Protein AF-A0A658NW86-F1 (afdb_monomer_lite)

Sequence (81 aa):
YDKPSEEAFSAAFARLREIEQKMTLHSETREIAHINHKSGIEPVAVSSDSFAVIKKAVEIAQASGGAFDPTIGPLVQAWDI

Secondary structure (DSSP, 8-state):
-----HHHHHHHHHHHHHHHHHH-SS-TTSHHHHHHHTTTT------HHHHHHHHHHHHHHHHTTTSS-TT-HHHHHHHT-

Radius of gyration: 16.1 Å; chains: 1; bounding box: 32×28×47 Å

Foldseek 3Di:
DDDDDPVNVVVVVVVVVVLCQADDPPDPVHQVNVCVVCPPPDDGDGDPSVVVVVVVQVVVCVVVVNPRDPPCV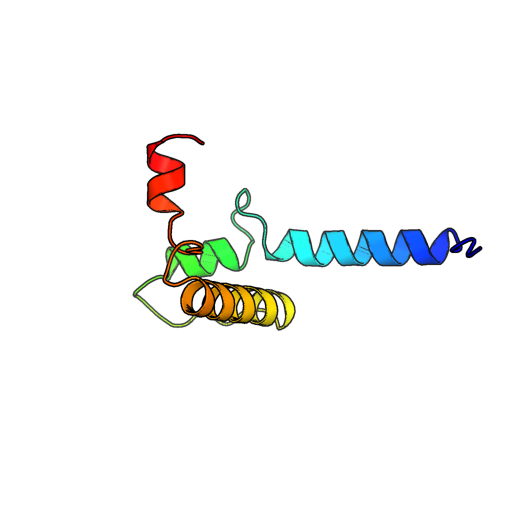VVCVVVVD

Structure (mmCIF, N/CA/C/O backbone):
data_AF-A0A658NW86-F1
#
_entry.id   AF-A0A658NW86-F1
#
loop_
_atom_site.group_PDB
_atom_site.id
_atom_site.type_symbol
_atom_site.label_atom_id
_atom_site.label_alt_id
_atom_site.label_comp_id
_atom_site.label_asym_id
_atom_site.label_entity_id
_atom_site.label_seq_id
_atom_site.pdbx_PDB_ins_code
_atom_site.Cartn_x
_atom_site.Cartn_y
_atom_site.Cartn_z
_atom_site.occupancy
_atom_site.B_iso_or_equiv
_atom_site.auth_seq_id
_atom_site.auth_comp_id
_atom_site.auth_asym_id
_atom_site.auth_atom_id
_atom_site.pdbx_PDB_model_num
ATOM 1 N N . TYR A 1 1 ? 0.335 -15.103 -33.031 1.00 46.72 1 TYR A N 1
ATOM 2 C CA . TYR A 1 1 ? 0.384 -15.189 -31.563 1.00 46.72 1 TYR A CA 1
ATOM 3 C C . TYR A 1 1 ? 1.744 -14.692 -31.128 1.00 46.72 1 TYR A C 1
ATOM 5 O O . TYR A 1 1 ? 2.736 -15.215 -31.628 1.00 46.72 1 TYR A O 1
ATOM 13 N N . ASP A 1 2 ? 1.758 -13.628 -30.326 1.00 60.03 2 ASP A N 1
ATOM 14 C CA . ASP A 1 2 ? 2.957 -12.906 -29.895 1.00 60.03 2 ASP A CA 1
ATOM 15 C C . ASP A 1 2 ? 4.024 -13.855 -29.349 1.00 60.03 2 ASP A C 1
ATOM 17 O O . ASP A 1 2 ? 3.752 -14.667 -28.467 1.00 60.03 2 ASP A O 1
ATOM 21 N N . LYS A 1 3 ? 5.244 -13.749 -29.882 1.00 72.12 3 LYS A N 1
ATOM 22 C CA . LYS A 1 3 ? 6.454 -14.285 -29.257 1.00 72.12 3 LYS A CA 1
ATOM 23 C C . LYS A 1 3 ? 7.189 -13.078 -28.678 1.00 72.12 3 LYS A C 1
ATOM 25 O O . LYS A 1 3 ? 7.936 -12.445 -29.425 1.00 72.12 3 LYS A O 1
ATOM 30 N N . PRO A 1 4 ? 6.924 -12.687 -27.420 1.00 71.00 4 PRO A N 1
ATOM 31 C CA . PRO A 1 4 ? 7.654 -11.587 -26.811 1.00 71.00 4 PRO A CA 1
ATOM 32 C C . PRO A 1 4 ? 9.139 -11.945 -26.808 1.00 71.00 4 PRO A C 1
ATOM 34 O O . PRO A 1 4 ? 9.493 -13.108 -26.593 1.00 71.00 4 PRO A O 1
ATOM 37 N N . SER A 1 5 ? 9.996 -10.968 -27.091 1.00 85.12 5 SER A N 1
ATOM 38 C CA . SER A 1 5 ? 11.435 -11.203 -27.094 1.00 85.12 5 SER A CA 1
ATOM 39 C C . SER A 1 5 ? 11.947 -11.443 -25.671 1.00 85.12 5 SER A C 1
ATOM 41 O O . SER A 1 5 ? 11.306 -11.063 -24.684 1.00 85.12 5 SER A O 1
ATOM 43 N N . GLU A 1 6 ? 13.107 -12.081 -25.552 1.00 88.31 6 GLU A N 1
ATOM 44 C CA . GLU A 1 6 ? 13.757 -12.310 -24.259 1.00 88.31 6 GLU A CA 1
ATOM 45 C C . GLU A 1 6 ? 14.050 -10.981 -23.539 1.00 88.31 6 GLU A C 1
ATOM 47 O O . GLU A 1 6 ? 13.922 -10.880 -22.316 1.00 88.31 6 GLU A O 1
ATOM 52 N N . GLU A 1 7 ? 14.332 -9.921 -24.301 1.00 91.56 7 GLU A N 1
ATOM 53 C CA . GLU A 1 7 ? 14.515 -8.564 -23.790 1.00 91.56 7 GLU A CA 1
ATOM 54 C C . GLU A 1 7 ? 13.218 -7.990 -23.209 1.00 91.56 7 GLU A C 1
ATOM 56 O O . GLU A 1 7 ? 13.245 -7.381 -22.139 1.00 91.56 7 GLU A O 1
ATOM 61 N N . ALA A 1 8 ? 12.073 -8.211 -23.867 1.00 90.31 8 ALA A N 1
ATOM 62 C CA . ALA A 1 8 ? 10.777 -7.743 -23.378 1.00 90.31 8 ALA A CA 1
ATOM 63 C C . ALA A 1 8 ? 10.413 -8.397 -22.034 1.00 90.31 8 ALA A C 1
ATOM 65 O O . ALA A 1 8 ? 9.984 -7.711 -21.103 1.00 90.31 8 ALA A O 1
ATOM 66 N N . PHE A 1 9 ? 10.648 -9.706 -21.897 1.00 93.00 9 PHE A N 1
ATOM 67 C CA . PHE A 1 9 ? 10.471 -10.401 -20.620 1.00 93.00 9 PHE A CA 1
ATOM 68 C C . PHE A 1 9 ? 11.455 -9.910 -19.559 1.00 93.00 9 PHE A C 1
ATOM 70 O O . PHE A 1 9 ? 11.052 -9.630 -18.430 1.00 93.00 9 PHE A O 1
ATOM 77 N N . SER A 1 10 ? 12.730 -9.755 -19.916 1.00 93.56 10 SER A N 1
ATOM 78 C CA . SER A 1 10 ? 13.764 -9.276 -18.995 1.00 93.56 10 SER A CA 1
ATOM 79 C C . SER A 1 10 ? 13.430 -7.894 -18.432 1.00 93.56 10 SER A C 1
ATOM 81 O O . SER A 1 10 ? 13.527 -7.684 -17.221 1.00 93.56 10 SER A O 1
ATOM 83 N N . ALA A 1 11 ? 12.963 -6.977 -19.284 1.00 94.31 11 ALA A N 1
ATOM 84 C CA . ALA A 1 11 ? 12.519 -5.649 -18.877 1.00 94.31 11 ALA A CA 1
ATOM 85 C C . ALA A 1 11 ? 11.288 -5.708 -17.956 1.00 94.31 11 ALA A C 1
ATOM 87 O O . ALA A 1 11 ? 11.263 -5.044 -16.918 1.00 94.31 11 ALA A O 1
ATOM 88 N N . ALA A 1 12 ? 10.292 -6.539 -18.283 1.00 93.44 12 ALA A N 1
ATOM 89 C CA . ALA A 1 12 ? 9.100 -6.706 -17.453 1.00 93.44 12 ALA A CA 1
ATOM 90 C C . ALA A 1 12 ? 9.446 -7.232 -16.048 1.00 93.44 12 ALA A C 1
ATOM 92 O O . ALA A 1 12 ? 9.005 -6.669 -15.046 1.00 93.44 12 ALA A O 1
ATOM 93 N N . PHE A 1 13 ? 10.289 -8.264 -15.954 1.00 93.94 13 PHE A N 1
ATOM 94 C CA . PHE A 1 13 ? 10.717 -8.807 -14.665 1.00 93.94 13 PHE A CA 1
ATOM 95 C C . PHE A 1 13 ? 11.597 -7.839 -13.873 1.00 93.94 13 PHE A C 1
ATOM 97 O O . PHE A 1 13 ? 11.484 -7.783 -12.649 1.00 93.94 13 PHE A O 1
ATOM 104 N N . ALA A 1 14 ? 12.459 -7.064 -14.539 1.00 94.12 14 ALA A N 1
ATOM 105 C CA . ALA A 1 14 ? 13.223 -6.010 -13.877 1.00 94.12 14 ALA A CA 1
ATOM 106 C C . ALA A 1 14 ? 12.286 -4.977 -13.241 1.00 94.12 14 ALA A C 1
ATOM 108 O O . ALA A 1 14 ? 12.424 -4.670 -12.058 1.00 94.12 14 ALA A O 1
ATOM 109 N N . ARG A 1 15 ? 11.264 -4.539 -13.983 1.00 92.75 15 ARG A N 1
ATOM 110 C CA . ARG A 1 15 ? 10.281 -3.580 -13.485 1.00 92.75 15 ARG A CA 1
ATOM 111 C C . ARG A 1 15 ? 9.460 -4.117 -12.312 1.00 92.75 15 ARG A C 1
ATOM 113 O O . ARG A 1 15 ? 9.234 -3.393 -11.346 1.00 92.75 15 ARG A O 1
ATOM 120 N N . LEU A 1 16 ? 9.035 -5.380 -12.369 1.00 89.69 16 LEU A N 1
ATOM 121 C CA . LEU A 1 16 ? 8.327 -6.024 -11.256 1.00 89.69 16 LEU A CA 1
ATOM 122 C C . LEU A 1 16 ? 9.180 -6.037 -9.983 1.00 89.69 16 LEU A C 1
ATOM 124 O O . LEU A 1 16 ? 8.682 -5.674 -8.920 1.00 89.69 16 LEU A O 1
ATOM 128 N N . ARG A 1 17 ? 10.474 -6.368 -10.099 1.00 89.19 17 ARG A N 1
ATOM 129 C CA . ARG A 1 17 ? 11.403 -6.355 -8.960 1.00 89.19 17 ARG A CA 1
ATOM 130 C C . ARG A 1 17 ? 11.577 -4.965 -8.360 1.00 89.19 17 ARG A C 1
ATOM 132 O O . ARG A 1 17 ? 11.599 -4.843 -7.142 1.00 89.19 17 ARG A O 1
ATOM 139 N N . GLU A 1 18 ? 11.681 -3.921 -9.179 1.00 87.75 18 GLU A N 1
ATOM 140 C CA . GLU A 1 18 ? 11.762 -2.538 -8.681 1.00 87.75 18 GLU A CA 1
ATOM 141 C C . GLU A 1 18 ? 10.529 -2.152 -7.858 1.00 87.75 18 GLU A C 1
ATOM 143 O O . GLU A 1 18 ? 10.644 -1.533 -6.802 1.00 87.75 18 GLU A O 1
ATOM 148 N N . ILE A 1 19 ? 9.342 -2.518 -8.343 1.00 86.31 19 ILE A N 1
ATOM 149 C CA . ILE A 1 19 ? 8.071 -2.237 -7.674 1.00 86.31 19 ILE A CA 1
ATOM 150 C C . ILE A 1 19 ? 7.979 -3.027 -6.357 1.00 86.31 19 ILE A C 1
ATOM 152 O O . ILE A 1 19 ? 7.684 -2.461 -5.303 1.00 86.31 19 ILE A O 1
ATOM 156 N N . GLU A 1 20 ? 8.301 -4.320 -6.384 1.00 84.50 20 GLU A N 1
ATOM 157 C CA . GLU A 1 20 ? 8.326 -5.191 -5.203 1.00 84.50 20 GLU A CA 1
ATOM 158 C C . GLU A 1 20 ? 9.346 -4.723 -4.151 1.00 84.50 20 GLU A C 1
ATOM 160 O O . GLU A 1 20 ? 9.099 -4.775 -2.939 1.00 84.50 20 GLU A O 1
ATOM 165 N N . GLN A 1 21 ? 10.501 -4.223 -4.590 1.00 83.75 21 GLN A N 1
ATOM 166 C CA . GLN A 1 21 ? 11.505 -3.647 -3.701 1.00 83.75 21 GLN A CA 1
ATOM 167 C C . GLN A 1 21 ? 10.993 -2.426 -2.948 1.00 83.75 21 GLN A C 1
ATOM 169 O O . GLN A 1 21 ? 11.425 -2.228 -1.823 1.00 83.75 21 GLN A O 1
ATOM 174 N N . LYS A 1 22 ? 10.036 -1.664 -3.475 1.00 80.75 22 LYS A N 1
ATOM 175 C CA . LYS A 1 22 ? 9.460 -0.518 -2.756 1.00 80.75 22 LYS A CA 1
ATOM 176 C C . LYS A 1 22 ? 8.355 -0.917 -1.777 1.00 80.75 22 LYS A C 1
ATOM 178 O O . LYS A 1 22 ? 8.196 -0.259 -0.750 1.00 80.75 22 LYS A O 1
ATOM 183 N N . MET A 1 23 ? 7.613 -1.988 -2.080 1.00 80.44 23 MET A N 1
ATOM 184 C CA . MET A 1 23 ? 6.341 -2.300 -1.408 1.00 80.44 23 MET A CA 1
ATOM 185 C C . MET A 1 23 ? 6.318 -3.549 -0.516 1.00 80.44 23 MET A C 1
ATOM 187 O O . MET A 1 23 ? 5.337 -3.746 0.194 1.00 80.44 23 MET A O 1
ATOM 191 N N . THR A 1 24 ? 7.344 -4.405 -0.515 1.00 76.12 24 THR A N 1
ATOM 192 C CA . THR A 1 24 ? 7.327 -5.594 0.363 1.00 76.12 24 THR A CA 1
ATOM 193 C C . THR A 1 24 ? 7.256 -5.259 1.859 1.00 76.12 24 THR A C 1
ATOM 195 O O . THR A 1 24 ? 7.778 -4.251 2.332 1.00 76.12 24 THR A O 1
ATOM 198 N N . LEU A 1 25 ? 6.652 -6.171 2.616 1.00 64.12 25 LEU A N 1
ATOM 199 C CA . LEU A 1 25 ? 6.456 -6.055 4.063 1.00 64.12 25 LEU A CA 1
ATOM 200 C C . LEU A 1 25 ? 7.653 -6.571 4.887 1.00 64.12 25 LEU A C 1
ATOM 202 O O . LEU A 1 25 ? 7.876 -6.131 6.007 1.00 64.12 25 LEU A O 1
ATOM 206 N N . HIS A 1 26 ? 8.452 -7.479 4.326 1.00 61.88 26 HIS A N 1
ATOM 207 C CA . HIS A 1 26 ? 9.517 -8.232 5.007 1.00 61.88 26 HIS A CA 1
ATOM 208 C C . HIS A 1 26 ? 10.896 -7.550 5.031 1.00 61.88 26 HIS A C 1
ATOM 210 O O . HIS A 1 26 ? 11.920 -8.224 5.123 1.00 61.88 26 HIS A O 1
ATOM 216 N N . SER A 1 27 ? 10.973 -6.227 4.886 1.00 58.31 27 SER A N 1
ATOM 217 C CA . SER A 1 27 ? 12.263 -5.532 4.897 1.00 58.31 27 SER A CA 1
ATOM 218 C C . SER A 1 27 ? 12.131 -4.089 5.337 1.00 58.31 27 SER A C 1
ATOM 220 O O . SER A 1 27 ? 11.274 -3.350 4.858 1.00 58.31 27 SER A O 1
ATOM 222 N N . GLU A 1 28 ? 13.046 -3.697 6.213 1.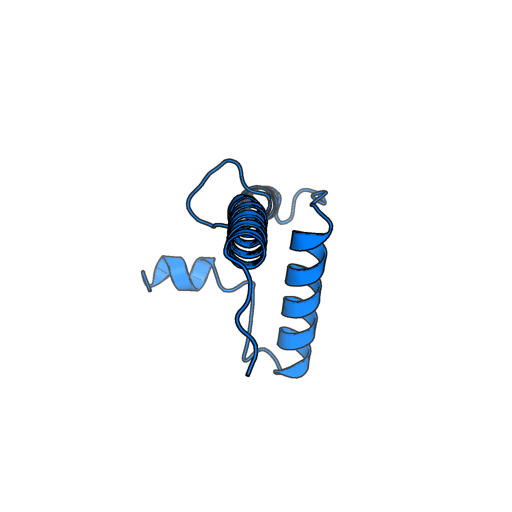00 51.66 28 GLU A N 1
ATOM 223 C CA . GLU A 1 28 ? 13.075 -2.408 6.901 1.00 51.66 28 GLU A CA 1
ATOM 224 C C . GLU A 1 28 ? 13.341 -1.209 5.975 1.00 51.66 28 GLU A C 1
ATOM 226 O O . GLU A 1 28 ? 13.096 -0.067 6.350 1.00 51.66 28 GLU A O 1
ATOM 231 N N . THR A 1 29 ? 13.808 -1.435 4.744 1.00 53.69 29 THR A N 1
ATOM 232 C CA . THR A 1 29 ? 14.187 -0.371 3.797 1.00 53.69 29 THR A CA 1
ATOM 233 C C . THR A 1 29 ? 13.031 0.143 2.931 1.00 53.69 29 THR A C 1
ATOM 235 O O . THR A 1 29 ? 13.265 0.860 1.959 1.00 53.69 29 THR A O 1
ATOM 238 N N . ARG A 1 30 ? 11.781 -0.227 3.239 1.00 72.00 30 ARG A N 1
ATOM 239 C CA . ARG A 1 30 ? 10.642 -0.079 2.320 1.00 72.00 30 ARG A CA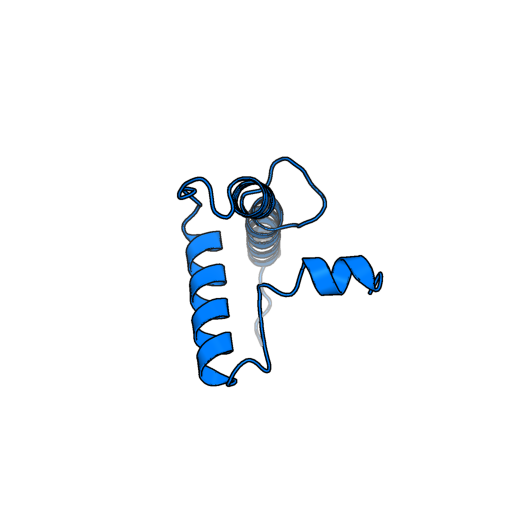 1
ATOM 240 C C . ARG A 1 30 ? 9.652 1.011 2.717 1.00 72.00 30 ARG A C 1
ATOM 242 O O . ARG A 1 30 ? 9.444 1.303 3.893 1.00 72.00 30 ARG A O 1
ATOM 249 N N . GLU A 1 31 ? 9.006 1.590 1.704 1.00 88.19 31 GLU A N 1
ATOM 250 C CA . GLU A 1 31 ? 8.105 2.743 1.850 1.00 88.19 31 GLU A CA 1
ATOM 251 C C . GLU A 1 31 ? 6.885 2.402 2.720 1.00 88.19 31 GLU A C 1
ATOM 253 O O . GLU A 1 31 ? 6.470 3.212 3.545 1.00 88.19 31 GLU A O 1
ATOM 258 N N . ILE A 1 32 ? 6.360 1.175 2.607 1.00 88.50 32 ILE A N 1
ATOM 259 C CA . ILE A 1 32 ? 5.214 0.706 3.403 1.00 88.50 32 ILE A CA 1
ATOM 260 C C . ILE A 1 32 ? 5.569 0.576 4.889 1.00 88.50 32 ILE A C 1
ATOM 262 O O . ILE A 1 32 ? 4.802 1.011 5.746 1.00 88.50 32 ILE A O 1
ATOM 266 N N . ALA A 1 33 ? 6.748 0.037 5.210 1.00 87.38 33 ALA A N 1
ATOM 267 C CA . ALA A 1 33 ? 7.215 -0.041 6.593 1.00 87.38 33 ALA A CA 1
ATOM 268 C C . ALA A 1 33 ? 7.387 1.364 7.192 1.00 87.38 33 ALA A C 1
ATOM 270 O O . ALA A 1 33 ? 6.948 1.617 8.313 1.00 87.38 33 ALA A O 1
ATOM 271 N N . HIS A 1 34 ? 7.946 2.304 6.421 1.00 89.31 34 HIS A N 1
ATOM 272 C CA . HIS A 1 34 ? 8.076 3.698 6.847 1.00 89.31 34 HIS A CA 1
ATOM 27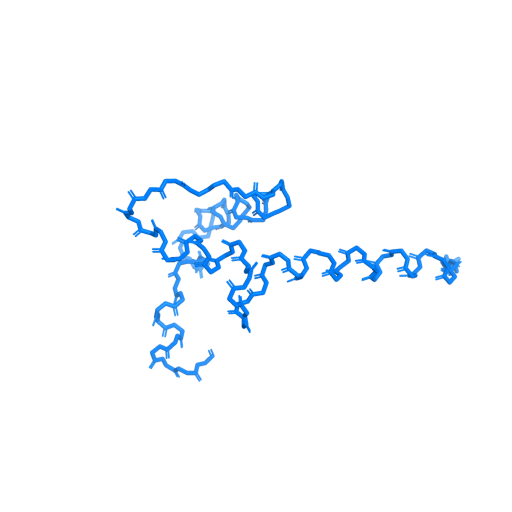3 C C . HIS A 1 34 ? 6.707 4.345 7.118 1.00 89.31 34 HIS A C 1
ATOM 275 O O . HIS A 1 34 ? 6.537 4.982 8.157 1.00 89.31 34 HIS A O 1
ATOM 281 N N . ILE A 1 35 ? 5.720 4.144 6.232 1.00 91.25 35 ILE A N 1
ATOM 282 C CA . ILE A 1 35 ? 4.334 4.594 6.449 1.00 91.25 35 ILE A CA 1
ATOM 283 C C . ILE A 1 35 ? 3.791 4.041 7.769 1.00 91.25 35 ILE A C 1
ATOM 285 O O . ILE A 1 35 ? 3.281 4.805 8.587 1.00 91.25 35 ILE A O 1
ATOM 289 N N . ASN A 1 36 ? 3.944 2.736 8.009 1.00 89.75 36 ASN A N 1
ATOM 290 C CA . ASN A 1 36 ? 3.452 2.098 9.228 1.00 89.75 36 ASN A CA 1
ATOM 291 C C . ASN A 1 36 ? 4.114 2.683 10.486 1.00 89.75 36 ASN A C 1
ATOM 293 O O . ASN A 1 36 ? 3.418 3.011 11.445 1.00 89.75 36 ASN A O 1
ATOM 297 N N . HIS A 1 37 ? 5.436 2.888 10.474 1.00 90.31 37 HIS A N 1
ATOM 298 C CA . HIS A 1 37 ? 6.173 3.471 11.602 1.00 90.31 37 HIS A CA 1
ATOM 299 C C . HIS A 1 37 ? 5.816 4.934 11.895 1.00 90.31 37 HIS A C 1
ATOM 301 O O . HIS A 1 37 ? 5.953 5.377 13.034 1.00 90.31 37 HIS A O 1
ATOM 307 N N . LYS A 1 38 ? 5.379 5.693 10.885 1.00 94.00 38 LYS A N 1
ATOM 308 C CA . LYS A 1 38 ? 4.979 7.103 11.016 1.00 94.00 38 LYS A CA 1
ATOM 309 C C . LYS A 1 38 ? 3.466 7.297 11.132 1.00 94.00 38 LYS A C 1
ATOM 311 O O . LYS A 1 38 ? 3.002 8.438 11.168 1.00 94.00 38 LYS A O 1
ATOM 316 N N . SER A 1 39 ? 2.700 6.209 11.221 1.00 92.50 39 SER A N 1
ATOM 317 C CA . SER A 1 39 ? 1.243 6.252 11.333 1.00 92.50 39 SER A CA 1
ATOM 318 C C . SER A 1 39 ? 0.807 7.089 12.539 1.00 92.50 39 SER A C 1
ATOM 320 O O . SER A 1 39 ? 1.250 6.867 13.664 1.00 92.50 39 SER A O 1
ATOM 322 N N . GLY A 1 40 ? -0.034 8.096 12.290 1.00 94.12 40 GLY A N 1
ATOM 323 C CA . GLY A 1 40 ? -0.504 9.038 13.311 1.00 94.12 40 GLY A CA 1
ATOM 324 C C . GLY A 1 40 ? 0.526 10.073 13.788 1.00 94.12 40 GLY A C 1
ATOM 325 O O . GLY A 1 40 ? 0.186 10.883 14.646 1.00 94.12 40 GLY A O 1
ATOM 326 N N . ILE A 1 41 ? 1.750 10.076 13.246 1.00 97.25 41 ILE A N 1
ATOM 327 C CA . ILE A 1 41 ? 2.826 11.005 13.630 1.00 97.25 41 ILE A CA 1
ATOM 328 C C . ILE A 1 41 ? 2.989 12.102 12.575 1.00 97.25 41 ILE A C 1
ATOM 330 O O . ILE A 1 41 ? 2.816 13.279 12.881 1.00 97.25 41 ILE A O 1
ATOM 334 N N . GLU A 1 42 ? 3.316 11.735 11.333 1.00 96.06 42 GLU A N 1
ATOM 335 C CA . GLU A 1 42 ? 3.554 12.692 10.245 1.00 96.06 42 GLU A CA 1
ATOM 336 C C . GLU A 1 42 ? 3.292 12.076 8.857 1.00 96.06 42 GLU A C 1
ATOM 338 O O . GLU A 1 42 ? 3.345 10.852 8.706 1.00 96.06 42 GLU A O 1
ATOM 343 N N . PRO A 1 43 ? 3.021 12.895 7.822 1.00 95.38 43 PRO A N 1
ATOM 344 C CA . PRO A 1 43 ? 2.919 12.412 6.448 1.00 95.38 43 PRO A CA 1
ATOM 345 C C . PRO A 1 43 ? 4.251 11.855 5.933 1.00 95.38 43 PRO A C 1
ATOM 347 O O . PRO A 1 43 ? 5.310 12.433 6.168 1.00 95.38 43 PRO A O 1
ATOM 350 N N . VAL A 1 44 ? 4.188 10.780 5.146 1.00 94.19 44 VAL A N 1
ATOM 351 C CA . VAL A 1 44 ? 5.363 10.141 4.536 1.00 94.19 44 VAL A CA 1
ATOM 352 C C . VAL A 1 44 ? 5.326 10.333 3.026 1.00 94.19 44 VAL A C 1
ATOM 354 O O . VAL A 1 44 ? 4.349 9.973 2.369 1.00 94.19 44 VAL A O 1
ATOM 357 N N . ALA A 1 45 ? 6.397 10.897 2.468 1.00 93.62 45 ALA A N 1
ATOM 358 C CA . ALA A 1 45 ? 6.581 10.959 1.024 1.00 93.62 45 ALA A CA 1
ATOM 359 C C . ALA A 1 45 ? 6.967 9.575 0.485 1.00 93.62 45 ALA A C 1
ATOM 361 O O . ALA A 1 45 ? 7.840 8.910 1.037 1.00 93.62 45 ALA A O 1
ATOM 362 N N . VAL A 1 46 ? 6.331 9.163 -0.610 1.00 92.00 46 VAL A N 1
ATOM 363 C CA . VAL A 1 46 ? 6.562 7.869 -1.261 1.00 92.00 46 VAL A CA 1
ATOM 364 C C . VAL A 1 46 ? 6.689 8.040 -2.767 1.00 92.00 46 VAL A C 1
ATOM 366 O O . VAL A 1 46 ? 6.296 9.065 -3.330 1.00 92.00 46 VAL A O 1
ATOM 369 N N . S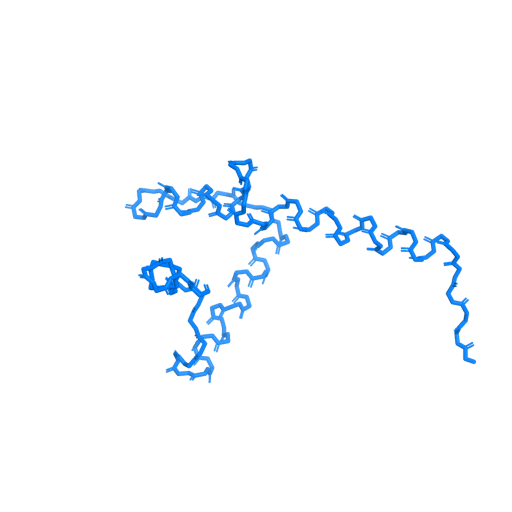ER A 1 47 ? 7.223 7.025 -3.436 1.00 92.62 47 SER A N 1
ATOM 370 C CA . SER A 1 47 ? 7.267 6.973 -4.890 1.00 92.62 47 SER A CA 1
ATOM 371 C C . SER A 1 47 ? 5.871 7.021 -5.526 1.00 92.62 47 SER A C 1
ATOM 373 O O . SER A 1 47 ? 4.862 6.628 -4.934 1.00 92.62 47 SER A O 1
ATOM 375 N N . SER A 1 48 ? 5.818 7.451 -6.790 1.00 92.38 48 SER A N 1
ATOM 376 C CA . SER A 1 48 ? 4.581 7.477 -7.581 1.00 92.38 48 SER A CA 1
ATOM 377 C C . SER A 1 48 ? 3.915 6.104 -7.693 1.00 92.38 48 SER A C 1
ATOM 379 O O . SER A 1 48 ? 2.690 6.022 -7.725 1.00 92.38 48 SER A O 1
ATOM 381 N N . ASP A 1 49 ? 4.718 5.037 -7.736 1.00 91.94 49 ASP A N 1
ATOM 382 C CA . ASP A 1 49 ? 4.242 3.656 -7.839 1.00 91.94 49 ASP A CA 1
ATOM 383 C C . ASP A 1 49 ? 3.465 3.257 -6.580 1.00 91.94 49 ASP A C 1
ATOM 385 O O . ASP A 1 49 ? 2.305 2.853 -6.667 1.00 91.94 49 ASP A O 1
ATOM 389 N N . SER A 1 50 ? 4.070 3.444 -5.403 1.00 91.19 50 SER A N 1
ATOM 390 C CA . SER A 1 50 ? 3.433 3.140 -4.118 1.00 91.19 50 SER A CA 1
ATOM 391 C C . SER A 1 50 ? 2.201 4.007 -3.888 1.00 91.19 50 SER A C 1
ATOM 393 O O . SER A 1 50 ? 1.162 3.503 -3.467 1.00 91.19 50 SER A O 1
ATOM 395 N N . PHE A 1 51 ? 2.272 5.298 -4.231 1.00 93.62 51 PHE A N 1
ATOM 396 C CA . PHE A 1 51 ? 1.118 6.187 -4.133 1.00 93.62 51 PHE A CA 1
ATOM 397 C C . PHE A 1 51 ? -0.051 5.709 -5.004 1.00 93.62 51 PHE A C 1
ATOM 399 O O . PHE A 1 51 ? -1.190 5.683 -4.539 1.00 93.62 51 PHE A O 1
ATOM 406 N N . ALA A 1 52 ? 0.213 5.298 -6.249 1.00 94.44 52 ALA A N 1
ATOM 407 C CA . ALA A 1 52 ? -0.820 4.796 -7.151 1.00 94.44 52 ALA A CA 1
ATOM 408 C C . ALA A 1 52 ? -1.501 3.533 -6.600 1.00 94.44 52 ALA A C 1
ATOM 410 O O . ALA A 1 52 ? -2.729 3.431 -6.640 1.00 94.44 52 ALA A O 1
ATOM 411 N N . VAL A 1 53 ? -0.723 2.603 -6.036 1.00 93.50 53 VAL A N 1
ATOM 412 C CA . VAL A 1 53 ? -1.249 1.374 -5.425 1.00 93.50 53 VAL A CA 1
ATOM 413 C C . VAL A 1 53 ? -2.075 1.680 -4.176 1.00 93.50 53 VAL A C 1
ATOM 415 O O . VAL A 1 53 ? -3.212 1.221 -4.080 1.00 93.50 53 VAL A O 1
ATOM 418 N N . ILE A 1 54 ? -1.558 2.499 -3.254 1.00 94.00 54 ILE A N 1
ATOM 419 C CA . ILE A 1 54 ? -2.263 2.880 -2.019 1.00 94.00 54 ILE A CA 1
ATOM 420 C C . ILE A 1 54 ? -3.569 3.600 -2.351 1.00 94.00 54 ILE A C 1
ATOM 422 O O . ILE A 1 54 ? -4.622 3.260 -1.814 1.00 94.00 54 ILE A O 1
ATOM 426 N N . LYS A 1 55 ? -3.528 4.557 -3.285 1.00 96.44 55 LYS A N 1
ATOM 427 C CA . LYS A 1 55 ? -4.727 5.258 -3.745 1.00 96.44 55 LYS A CA 1
ATOM 428 C C . LYS A 1 55 ? -5.764 4.270 -4.274 1.00 96.44 55 LYS A C 1
ATOM 430 O O . LYS A 1 55 ? -6.931 4.353 -3.896 1.00 96.44 55 LYS A O 1
ATOM 435 N N . LYS A 1 56 ? -5.343 3.307 -5.101 1.00 97.56 56 LYS A N 1
ATOM 436 C CA . LYS A 1 56 ? -6.264 2.313 -5.653 1.00 97.56 56 LYS A CA 1
ATOM 437 C C . LYS A 1 56 ? -6.850 1.399 -4.579 1.00 97.56 56 LYS A C 1
ATOM 439 O O . LYS A 1 56 ? -8.037 1.090 -4.630 1.00 97.56 56 LYS A O 1
ATOM 444 N N . ALA A 1 57 ? -6.045 1.003 -3.597 1.00 96.12 57 ALA A N 1
ATOM 445 C CA . ALA A 1 57 ? -6.495 0.212 -2.461 1.00 96.12 57 ALA A CA 1
ATOM 446 C C . ALA A 1 57 ? -7.585 0.947 -1.658 1.00 96.12 57 ALA A C 1
ATOM 448 O O . ALA A 1 57 ? -8.617 0.355 -1.351 1.00 96.12 57 ALA A O 1
ATOM 449 N N . VAL A 1 58 ? -7.413 2.249 -1.396 1.00 96.62 58 VAL A N 1
ATOM 450 C CA . VAL A 1 58 ? -8.425 3.076 -0.711 1.00 96.62 58 VAL A CA 1
ATOM 451 C C . VAL A 1 58 ? -9.716 3.187 -1.529 1.00 96.62 58 VAL A C 1
ATOM 453 O O . VAL A 1 58 ? -10.803 3.029 -0.977 1.00 96.62 58 VAL A O 1
ATOM 456 N N . GLU A 1 59 ? -9.620 3.403 -2.845 1.00 98.12 59 GLU A N 1
ATOM 457 C CA . GLU A 1 59 ? -10.793 3.424 -3.734 1.00 98.12 59 GLU A CA 1
ATOM 458 C C . GLU A 1 59 ? -11.573 2.100 -3.684 1.00 98.12 59 GLU A C 1
ATOM 460 O O . GLU A 1 59 ? -12.802 2.099 -3.614 1.00 98.12 59 GLU A O 1
ATOM 465 N N . ILE A 1 60 ? -10.869 0.963 -3.703 1.00 98.12 60 ILE A N 1
ATOM 466 C CA . ILE A 1 60 ? -11.487 -0.369 -3.632 1.00 98.12 60 ILE A CA 1
ATOM 467 C C . ILE A 1 60 ? -12.101 -0.613 -2.250 1.00 98.12 60 ILE A C 1
ATOM 469 O O . ILE A 1 60 ? -13.197 -1.166 -2.161 1.00 98.12 60 ILE A O 1
ATOM 473 N N . ALA A 1 61 ? -11.448 -0.172 -1.173 1.00 98.19 61 ALA A N 1
ATOM 474 C CA . ALA A 1 61 ? -11.992 -0.289 0.176 1.00 98.19 61 ALA A CA 1
ATOM 475 C C . ALA A 1 61 ? -13.345 0.425 0.296 1.00 98.19 61 ALA A C 1
ATOM 477 O O . ALA A 1 61 ? -14.318 -0.151 0.782 1.00 98.19 61 ALA A O 1
ATOM 478 N N . GLN A 1 62 ? -13.443 1.634 -0.264 1.00 97.62 62 GLN A N 1
ATOM 479 C CA . GLN A 1 62 ? -14.697 2.384 -0.336 1.00 97.62 62 GLN A CA 1
ATOM 480 C C . GLN A 1 62 ? -15.740 1.681 -1.213 1.00 97.62 62 GLN A C 1
ATOM 482 O O . GLN A 1 62 ? -16.875 1.487 -0.782 1.00 97.62 62 GLN A O 1
ATOM 487 N N . ALA A 1 63 ? -15.359 1.261 -2.423 1.00 98.25 63 ALA A N 1
ATOM 488 C CA . ALA A 1 63 ? -16.270 0.601 -3.360 1.00 98.25 63 ALA A CA 1
ATOM 489 C C . ALA A 1 63 ? -16.806 -0.741 -2.834 1.00 98.25 63 ALA A C 1
ATOM 491 O O . ALA A 1 63 ? -17.914 -1.145 -3.177 1.00 98.25 63 ALA A O 1
ATOM 492 N N . SER A 1 64 ? -16.024 -1.425 -1.998 1.00 97.81 64 SER A N 1
ATOM 493 C CA . SER A 1 64 ? -16.385 -2.711 -1.399 1.00 97.81 64 SER A CA 1
ATOM 494 C C . SER A 1 64 ? -17.160 -2.589 -0.083 1.00 97.81 64 SER A C 1
ATOM 496 O O . SER A 1 64 ? -17.517 -3.612 0.498 1.00 97.81 64 SER A O 1
ATOM 498 N N . GLY A 1 65 ? -17.403 -1.372 0.418 1.00 96.69 65 GLY A N 1
ATOM 499 C CA . GLY A 1 65 ? -18.029 -1.168 1.727 1.00 96.69 65 GLY A CA 1
ATOM 500 C C . GLY A 1 65 ? -17.204 -1.732 2.891 1.00 96.69 65 GLY A C 1
ATOM 501 O O . GLY A 1 65 ? -17.779 -2.141 3.895 1.00 96.69 65 GLY A O 1
ATOM 502 N N . GLY A 1 66 ? -15.875 -1.791 2.746 1.00 92.62 66 GLY A N 1
ATOM 503 C CA . GLY A 1 66 ? -14.955 -2.328 3.753 1.00 92.62 66 GLY A CA 1
ATOM 504 C C . GLY A 1 66 ? -14.711 -3.839 3.683 1.00 92.62 66 GLY A C 1
ATOM 505 O O . GLY A 1 66 ? -13.996 -4.362 4.531 1.00 92.62 66 GLY A O 1
ATOM 506 N N . ALA A 1 67 ? -15.253 -4.558 2.690 1.00 95.75 67 ALA A N 1
ATOM 507 C CA . ALA A 1 67 ? -14.935 -5.981 2.505 1.00 95.75 67 ALA A CA 1
ATOM 508 C C . ALA A 1 67 ? -13.462 -6.205 2.110 1.00 95.75 67 ALA A C 1
ATOM 510 O O . ALA A 1 67 ? -12.868 -7.224 2.456 1.00 95.75 67 ALA A O 1
ATOM 511 N N . PHE A 1 68 ? -12.870 -5.242 1.401 1.00 96.69 68 PHE A N 1
ATOM 512 C CA . PHE A 1 68 ? -11.426 -5.096 1.279 1.00 96.69 68 PHE A CA 1
ATOM 513 C C . PHE A 1 68 ? -10.976 -3.946 2.180 1.00 96.69 68 PHE A C 1
ATOM 515 O O . PHE A 1 68 ? -11.488 -2.835 2.054 1.00 96.69 68 PHE A O 1
ATOM 522 N N . ASP A 1 69 ? -9.997 -4.189 3.047 1.00 96.25 69 ASP A N 1
ATOM 523 C CA . ASP A 1 69 ? -9.441 -3.163 3.926 1.00 96.25 69 ASP A CA 1
ATOM 524 C C . ASP A 1 69 ? -7.905 -3.278 3.957 1.00 96.25 69 ASP A C 1
ATOM 526 O O . ASP A 1 69 ? -7.369 -4.252 4.486 1.00 96.25 69 ASP A O 1
ATOM 530 N N . PRO A 1 70 ? -7.166 -2.306 3.385 1.00 93.38 70 PRO A N 1
ATOM 531 C CA . PRO A 1 70 ? -5.705 -2.334 3.349 1.00 93.38 70 PRO A CA 1
ATOM 532 C C . PRO A 1 70 ? -5.049 -2.038 4.709 1.00 93.38 70 PRO A C 1
ATOM 534 O O . PRO A 1 70 ? -3.824 -2.054 4.803 1.00 93.38 70 PRO A O 1
ATOM 537 N N . THR A 1 71 ? -5.827 -1.747 5.756 1.00 93.69 71 THR A N 1
ATOM 538 C CA . THR A 1 71 ? -5.328 -1.368 7.088 1.00 93.69 71 THR A CA 1
ATOM 539 C C . THR A 1 71 ? -5.369 -2.504 8.113 1.00 93.69 71 THR A C 1
ATOM 541 O O . THR A 1 71 ? -4.875 -2.341 9.226 1.00 93.69 71 THR A O 1
ATOM 544 N N . ILE A 1 72 ? -5.859 -3.691 7.736 1.00 93.88 72 ILE A N 1
ATOM 545 C CA . ILE A 1 72 ? -6.026 -4.846 8.639 1.00 93.88 72 ILE A CA 1
ATOM 546 C C . ILE A 1 72 ? -4.718 -5.543 9.042 1.00 93.88 72 ILE A C 1
ATOM 548 O O . ILE A 1 72 ? -4.761 -6.589 9.684 1.00 93.88 72 ILE A O 1
ATOM 552 N N . GLY A 1 73 ? -3.555 -4.987 8.689 1.00 90.12 73 GLY A N 1
ATOM 553 C CA . GLY A 1 73 ? -2.239 -5.551 9.008 1.00 90.12 73 GLY A CA 1
ATOM 554 C C . GLY A 1 73 ? -2.077 -5.999 10.472 1.00 90.12 73 GLY A C 1
ATOM 555 O O . GLY A 1 73 ? -1.653 -7.133 10.690 1.00 90.12 73 GLY A O 1
ATOM 556 N N . PRO A 1 74 ? -2.476 -5.196 11.482 1.00 90.81 74 PRO A N 1
ATOM 557 C CA . PRO A 1 74 ? -2.425 -5.618 12.883 1.00 90.81 74 PRO A CA 1
ATOM 558 C C . PRO A 1 74 ? -3.275 -6.858 13.194 1.00 90.81 74 PRO A C 1
ATOM 560 O O . PRO A 1 74 ? -2.890 -7.669 14.033 1.00 90.81 74 PRO A O 1
ATOM 563 N N . LEU A 1 75 ? -4.420 -7.024 12.521 1.00 93.12 75 LEU A N 1
ATOM 564 C CA . LEU A 1 75 ? -5.270 -8.202 12.684 1.00 93.12 75 LEU A CA 1
ATOM 565 C C . LEU A 1 75 ? -4.623 -9.421 12.023 1.00 93.12 75 LEU A C 1
ATOM 567 O O . LEU A 1 75 ? -4.520 -10.458 12.655 1.00 93.12 75 LEU A O 1
ATOM 571 N N . VAL A 1 76 ? -4.124 -9.288 10.795 1.00 90.94 76 VAL A N 1
ATOM 572 C CA . VAL A 1 76 ? -3.413 -10.372 10.093 1.00 90.94 76 VAL A CA 1
ATOM 573 C C . VAL A 1 76 ? -2.245 -10.895 10.941 1.00 90.94 76 VAL A C 1
ATOM 575 O O . VAL A 1 76 ? -2.152 -12.094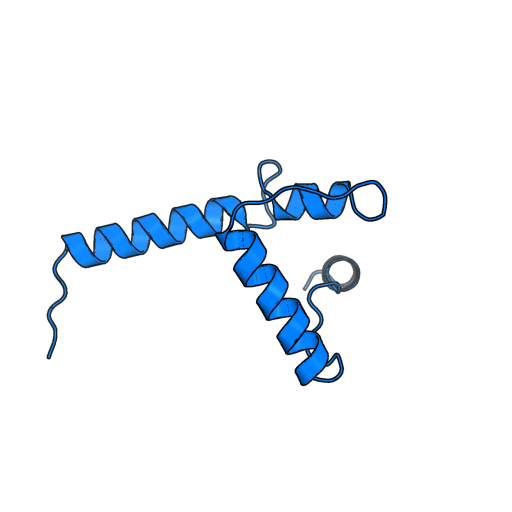 11.188 1.00 90.94 76 VAL A O 1
ATOM 578 N N . GLN A 1 77 ? -1.432 -9.993 11.503 1.00 88.56 77 GLN A N 1
ATOM 579 C CA . GLN A 1 77 ? -0.308 -10.357 12.371 1.00 88.56 77 GLN A CA 1
ATOM 580 C C . GLN A 1 77 ? -0.746 -11.058 13.666 1.00 88.56 77 GLN A C 1
ATOM 582 O O . GLN A 1 77 ? -0.074 -11.978 14.122 1.00 88.56 77 GLN A O 1
ATOM 587 N N . ALA A 1 78 ? -1.854 -10.631 14.277 1.00 92.19 78 ALA A N 1
ATOM 588 C CA . ALA A 1 78 ? -2.340 -11.230 15.519 1.00 92.19 78 ALA A CA 1
ATOM 589 C C . ALA A 1 78 ? -2.812 -12.685 15.345 1.00 92.19 78 ALA A C 1
ATOM 591 O O . ALA A 1 78 ? -2.809 -13.442 16.315 1.00 92.19 78 ALA A O 1
ATOM 592 N N . TRP A 1 79 ? -3.221 -13.062 14.132 1.00 92.69 79 TRP A N 1
ATOM 593 C CA . TRP A 1 79 ? -3.729 -14.398 13.808 1.00 92.69 79 TRP A CA 1
ATOM 594 C C . TRP A 1 79 ? -2.721 -15.266 13.043 1.00 92.69 79 TRP A C 1
ATOM 596 O O . TRP A 1 79 ? -3.022 -16.431 12.799 1.00 92.69 79 TRP A O 1
ATOM 606 N N . ASP A 1 80 ? -1.544 -14.718 12.722 1.00 86.88 80 ASP A N 1
ATOM 607 C CA . ASP A 1 80 ? -0.443 -15.383 12.009 1.00 86.88 80 ASP A CA 1
ATOM 608 C C . ASP A 1 80 ? -0.893 -16.080 10.708 1.00 86.88 80 ASP A C 1
ATOM 610 O O . ASP A 1 80 ? -0.605 -17.254 10.465 1.00 86.88 80 ASP A O 1
ATOM 614 N N . ILE A 1 81 ? -1.660 -15.344 9.893 1.00 73.00 81 ILE A N 1
ATOM 615 C CA . ILE A 1 81 ? -2.189 -15.775 8.585 1.00 73.00 81 ILE A CA 1
ATOM 616 C C . ILE A 1 81 ? -1.614 -14.973 7.420 1.00 73.00 81 ILE A C 1
ATOM 618 O O . ILE A 1 81 ? -1.179 -13.821 7.637 1.00 73.00 81 ILE A O 1
#

pLDDT: mean 88.03, std 11.48, range [46.72, 98.25]